Protein AF-A0A2H0TAJ4-F1 (afdb_monomer_lite)

pLDDT: mean 84.49, std 10.96, range [55.03, 97.25]

Structure (mmCIF, N/CA/C/O backbone):
data_AF-A0A2H0TAJ4-F1
#
_entry.id   AF-A0A2H0TAJ4-F1
#
loop_
_atom_site.group_PDB
_atom_site.id
_atom_site.type_symbol
_atom_site.label_atom_id
_atom_site.label_alt_id
_atom_site.label_comp_id
_atom_site.label_asym_id
_atom_site.label_entity_id
_atom_site.label_seq_id
_atom_site.pdbx_PDB_ins_code
_atom_site.Cartn_x
_atom_site.Cartn_y
_atom_site.Cartn_z
_atom_site.occupancy
_atom_site.B_iso_or_equiv
_atom_site.auth_seq_id
_atom_site.auth_comp_id
_atom_site.auth_asym_id
_atom_site.auth_atom_id
_atom_site.pdbx_PDB_model_num
ATOM 1 N N . MET A 1 1 ? -17.155 -5.004 -10.718 1.00 70.06 1 MET A N 1
ATOM 2 C CA . MET A 1 1 ? -16.859 -3.907 -11.672 1.00 70.06 1 MET A CA 1
ATOM 3 C C . MET A 1 1 ? -15.977 -2.814 -11.075 1.00 70.06 1 MET A C 1
ATOM 5 O O . MET A 1 1 ? -14.895 -2.604 -11.601 1.00 70.06 1 MET A O 1
ATOM 9 N N . V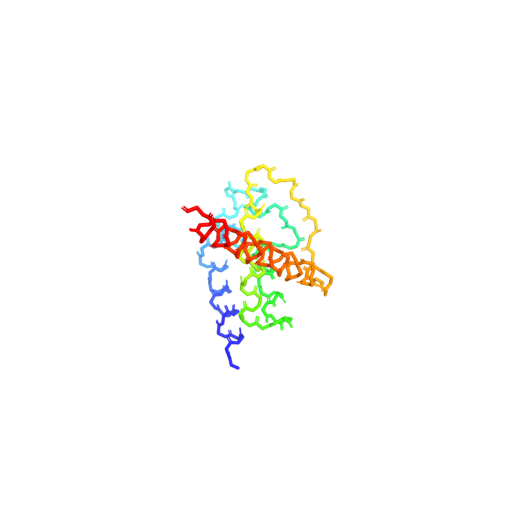AL A 1 2 ? -16.362 -2.186 -9.956 1.00 80.69 2 VAL A N 1
ATOM 10 C CA . VAL A 1 2 ? -15.661 -1.011 -9.384 1.00 80.69 2 VAL A CA 1
ATOM 11 C C . VAL A 1 2 ? -14.169 -1.243 -9.086 1.00 80.69 2 VAL A C 1
ATOM 13 O O . VAL A 1 2 ? -13.347 -0.401 -9.430 1.00 80.69 2 VAL A O 1
ATOM 16 N N . LYS A 1 3 ? -13.781 -2.405 -8.535 1.00 82.38 3 LYS A N 1
ATOM 17 C CA . LYS A 1 3 ? -12.363 -2.718 -8.251 1.00 82.38 3 LYS A CA 1
ATOM 18 C C . LYS A 1 3 ? -11.472 -2.631 -9.501 1.00 82.38 3 LYS A C 1
ATOM 20 O O . LYS A 1 3 ? -10.416 -2.014 -9.465 1.00 82.38 3 LYS A O 1
ATOM 25 N N . LYS A 1 4 ? -11.935 -3.200 -10.622 1.00 83.81 4 LYS A N 1
ATOM 26 C CA . LYS A 1 4 ? -11.190 -3.220 -11.893 1.00 83.81 4 LYS A CA 1
ATOM 27 C C . LYS A 1 4 ? -11.036 -1.822 -12.491 1.00 83.81 4 LYS A C 1
ATOM 29 O O . LYS A 1 4 ? -9.998 -1.547 -13.079 1.00 83.81 4 LYS A O 1
ATOM 34 N N . LEU A 1 5 ? -12.034 -0.951 -12.311 1.00 87.38 5 LEU A N 1
ATOM 35 C CA . LEU A 1 5 ? -11.961 0.448 -12.736 1.00 87.38 5 LEU A CA 1
ATOM 36 C C . LEU A 1 5 ? -10.828 1.174 -11.996 1.00 87.38 5 LEU A C 1
ATOM 38 O O . LEU A 1 5 ? -9.942 1.735 -12.628 1.00 87.38 5 LEU A O 1
ATOM 42 N N . PHE A 1 6 ? -10.813 1.087 -10.663 1.00 86.12 6 PHE A N 1
ATOM 43 C CA . PHE A 1 6 ? -9.799 1.738 -9.830 1.00 86.12 6 PHE A CA 1
ATOM 44 C C . PHE A 1 6 ? -8.391 1.202 -10.098 1.00 86.12 6 PHE A C 1
ATOM 46 O O . PHE A 1 6 ? -7.459 1.977 -10.297 1.00 86.12 6 PHE A O 1
ATOM 53 N N . VAL A 1 7 ? -8.238 -0.122 -10.172 1.00 87.38 7 VAL A N 1
ATOM 54 C CA . VAL A 1 7 ? -6.958 -0.742 -10.541 1.00 87.38 7 VAL A CA 1
ATOM 55 C C . VAL A 1 7 ? -6.538 -0.324 -11.953 1.00 87.38 7 VAL A C 1
ATOM 57 O O . VAL A 1 7 ? -5.360 -0.067 -12.187 1.00 87.38 7 VAL A O 1
ATOM 60 N N . GLY A 1 8 ? -7.484 -0.206 -12.888 1.00 85.81 8 GLY A N 1
ATOM 61 C CA . GLY A 1 8 ? -7.242 0.296 -14.240 1.00 85.81 8 GLY A CA 1
ATOM 62 C C . GLY A 1 8 ? -6.668 1.712 -14.242 1.00 85.81 8 GLY A C 1
ATOM 63 O O . GLY A 1 8 ? -5.643 1.943 -14.876 1.00 85.81 8 GLY A O 1
ATOM 64 N N . VAL A 1 9 ? -7.260 2.629 -13.471 1.00 86.38 9 VAL A N 1
ATOM 65 C CA . VAL A 1 9 ? -6.763 4.008 -13.315 1.00 86.38 9 VAL A CA 1
ATOM 66 C C . VAL A 1 9 ? -5.346 4.025 -12.737 1.00 86.38 9 VAL A C 1
ATOM 68 O O . VAL A 1 9 ? -4.472 4.696 -13.282 1.00 86.38 9 VAL A O 1
ATOM 71 N N . ILE A 1 10 ? -5.078 3.236 -11.690 1.00 86.12 10 ILE A N 1
ATOM 72 C CA . ILE A 1 10 ? -3.739 3.161 -11.083 1.00 86.12 10 ILE A CA 1
ATOM 73 C C . ILE A 1 10 ? -2.715 2.593 -12.077 1.00 86.12 10 ILE A C 1
ATOM 75 O O . ILE A 1 10 ? -1.599 3.100 -12.164 1.00 86.12 10 ILE A O 1
ATOM 79 N N . LYS A 1 11 ? -3.084 1.591 -12.883 1.00 84.25 11 LYS A N 1
ATOM 80 C CA . LYS A 1 11 ? -2.206 1.026 -13.921 1.00 84.25 11 LYS A CA 1
ATOM 81 C C . LYS A 1 11 ? -1.938 2.000 -15.070 1.00 84.25 11 LYS A C 1
ATOM 83 O O . LYS A 1 11 ? -0.831 2.018 -15.601 1.00 84.25 11 LYS A O 1
ATOM 88 N N . ILE A 1 12 ? -2.924 2.809 -15.457 1.00 84.38 12 ILE A N 1
ATOM 89 C CA . ILE A 1 12 ? -2.743 3.878 -16.450 1.00 84.38 12 ILE A CA 1
ATOM 90 C C . ILE A 1 12 ? -1.755 4.917 -15.905 1.00 84.38 12 ILE A C 1
ATOM 92 O O . ILE A 1 12 ? -0.783 5.246 -16.581 1.00 84.38 12 ILE A O 1
ATOM 96 N N . TYR A 1 13 ? -1.930 5.343 -14.651 1.00 82.56 13 TYR A N 1
ATOM 97 C CA . TYR A 1 13 ? -0.980 6.215 -13.959 1.00 82.56 13 TYR A CA 1
ATOM 98 C C . TYR A 1 13 ? 0.438 5.616 -13.914 1.00 82.56 13 TYR A C 1
ATOM 100 O O . TYR A 1 13 ? 1.407 6.308 -14.231 1.00 82.56 13 TYR A O 1
ATOM 108 N N . GLN A 1 14 ? 0.568 4.320 -13.594 1.00 80.88 14 GLN A N 1
ATOM 109 C CA . GLN A 1 14 ? 1.855 3.613 -13.573 1.00 80.88 14 GLN A CA 1
ATOM 110 C C . GLN A 1 14 ? 2.592 3.665 -14.917 1.00 80.88 14 GLN A C 1
ATOM 112 O O . GLN A 1 14 ? 3.814 3.773 -14.925 1.00 80.88 14 GLN A O 1
ATOM 117 N N . ARG A 1 15 ? 1.871 3.608 -16.044 1.00 72.56 15 ARG A N 1
ATOM 118 C CA . ARG A 1 15 ? 2.478 3.644 -17.385 1.00 72.56 15 ARG A CA 1
ATOM 119 C C . ARG A 1 15 ? 2.813 5.056 -17.855 1.00 72.56 15 ARG A C 1
ATOM 121 O O . ARG A 1 15 ? 3.861 5.253 -18.462 1.00 72.56 15 ARG A O 1
ATOM 128 N N . ILE A 1 16 ? 1.923 6.016 -17.607 1.00 73.25 16 ILE A N 1
ATOM 129 C CA . ILE A 1 16 ? 2.027 7.359 -18.195 1.00 73.25 16 ILE A CA 1
ATOM 130 C C . ILE A 1 16 ? 2.901 8.282 -17.340 1.00 73.25 16 ILE A C 1
ATOM 132 O O . ILE A 1 16 ? 3.706 9.027 -17.887 1.00 73.25 16 ILE A O 1
ATOM 136 N N . ILE A 1 17 ? 2.743 8.246 -16.013 1.00 69.19 17 ILE A N 1
ATOM 137 C CA . ILE A 1 17 ? 3.280 9.284 -15.115 1.00 69.19 17 ILE A CA 1
ATOM 138 C C . ILE A 1 17 ? 4.310 8.719 -14.137 1.00 69.19 17 ILE A C 1
ATOM 140 O O . ILE A 1 17 ? 5.260 9.411 -13.786 1.00 69.19 17 ILE A O 1
ATOM 144 N N . SER A 1 18 ? 4.133 7.479 -13.670 1.00 64.38 18 SER A N 1
ATOM 145 C CA . SER A 1 18 ? 4.905 6.968 -12.535 1.00 64.38 18 SER A CA 1
ATOM 146 C C . SER A 1 18 ? 6.398 6.832 -12.865 1.00 64.38 18 SER A C 1
ATOM 148 O O . SER A 1 18 ? 6.768 5.964 -13.661 1.00 64.38 18 SER A O 1
ATOM 150 N N . PRO A 1 19 ? 7.281 7.597 -12.201 1.00 59.81 19 PRO A N 1
ATOM 151 C CA . PRO A 1 19 ? 8.715 7.547 -12.471 1.00 59.81 19 PRO A CA 1
ATOM 152 C C . PRO A 1 19 ? 9.355 6.210 -12.080 1.00 59.81 19 PRO A C 1
ATOM 154 O O . PRO A 1 19 ? 10.402 5.870 -12.600 1.00 59.81 19 PRO A O 1
ATOM 157 N N . ASP A 1 20 ? 8.720 5.432 -11.198 1.00 59.41 20 ASP A N 1
ATOM 158 C CA . ASP A 1 20 ? 9.223 4.127 -10.736 1.00 59.41 20 ASP A CA 1
ATOM 159 C C . ASP A 1 20 ? 9.094 2.995 -11.779 1.00 59.41 20 ASP A C 1
ATOM 161 O O . ASP A 1 20 ? 9.764 1.972 -11.663 1.00 59.41 20 ASP A O 1
ATOM 165 N N . HIS A 1 21 ? 8.224 3.148 -12.786 1.00 58.50 21 HIS A N 1
ATOM 166 C CA . HIS A 1 21 ? 7.942 2.113 -13.798 1.00 58.50 21 HIS A CA 1
ATOM 167 C C . HIS A 1 21 ? 7.978 2.632 -15.246 1.00 58.50 21 HIS A C 1
ATOM 169 O O . HIS A 1 21 ? 7.868 1.840 -16.180 1.00 58.50 21 HIS A O 1
ATOM 175 N N . SER A 1 22 ? 8.094 3.948 -15.437 1.00 59.94 22 SER A N 1
ATOM 176 C CA . SER A 1 22 ? 8.065 4.611 -16.744 1.00 59.94 22 SER A CA 1
ATOM 177 C C . SER A 1 22 ? 9.459 5.105 -17.166 1.00 59.94 22 SER A C 1
ATOM 179 O O . SER A 1 22 ? 10.444 4.943 -16.449 1.00 59.94 22 SER A O 1
ATOM 181 N N . PHE A 1 23 ? 9.543 5.738 -18.338 1.00 59.66 23 PHE A N 1
ATOM 182 C CA . PHE A 1 23 ? 10.765 6.239 -18.984 1.00 59.66 23 PHE A CA 1
ATOM 183 C C . PHE A 1 23 ? 11.631 7.144 -18.078 1.00 59.66 23 PHE A C 1
ATOM 185 O O . PHE A 1 23 ? 12.853 7.189 -18.217 1.00 59.66 23 PHE A O 1
ATOM 192 N N . PHE A 1 24 ? 11.016 7.813 -17.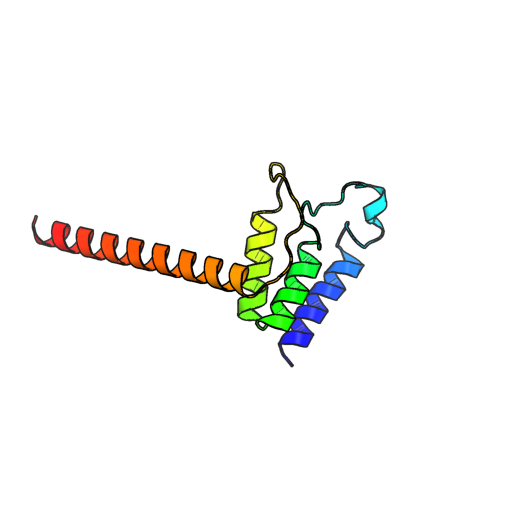096 1.00 57.06 24 PHE A N 1
ATOM 193 C CA . PHE A 1 24 ? 11.691 8.683 -16.127 1.00 57.06 24 PHE A CA 1
ATOM 194 C C . PHE A 1 24 ? 12.468 7.950 -15.017 1.00 57.06 24 PHE A C 1
ATOM 196 O O . PHE A 1 24 ? 13.239 8.601 -14.308 1.00 57.06 24 PHE A O 1
ATOM 203 N N . SER A 1 25 ? 12.349 6.620 -14.881 1.00 60.09 25 SER A N 1
ATOM 204 C CA . SER A 1 25 ? 13.081 5.853 -13.850 1.00 60.09 25 SER A CA 1
ATOM 205 C C . SER A 1 25 ? 14.598 5.959 -14.002 1.00 60.09 25 SER A C 1
ATOM 207 O O . SER A 1 25 ? 15.345 5.772 -13.044 1.00 60.09 25 SER A O 1
ATOM 209 N N . ARG A 1 26 ? 15.066 6.316 -15.204 1.00 57.12 26 ARG A N 1
ATOM 210 C CA . ARG A 1 26 ? 16.484 6.520 -15.504 1.00 57.12 26 ARG A CA 1
ATOM 211 C C . ARG A 1 26 ? 17.081 7.765 -14.842 1.00 57.12 26 ARG A C 1
ATOM 213 O O . ARG A 1 26 ? 18.293 7.814 -14.664 1.00 57.12 26 ARG A O 1
ATOM 220 N N . PHE A 1 27 ? 16.252 8.729 -14.446 1.00 59.78 27 PHE A N 1
ATOM 221 C CA . PHE A 1 27 ? 16.688 9.937 -13.739 1.00 59.78 27 PHE A CA 1
ATOM 222 C C . PHE A 1 27 ? 16.660 9.785 -12.210 1.00 59.78 27 PHE A C 1
ATOM 224 O O . PHE A 1 27 ? 17.292 10.570 -11.510 1.00 59.78 27 PHE A O 1
ATOM 231 N N . PHE A 1 28 ? 15.979 8.760 -11.683 1.00 64.25 28 PHE A N 1
ATOM 232 C CA . PHE A 1 28 ? 15.815 8.529 -10.245 1.00 64.25 28 PHE A CA 1
ATOM 233 C C . PHE A 1 28 ? 16.122 7.063 -9.895 1.00 64.25 28 PHE A C 1
ATOM 235 O O . PHE A 1 28 ? 15.204 6.277 -9.660 1.00 64.25 28 PHE A O 1
ATOM 242 N N . PRO A 1 29 ? 17.412 6.675 -9.843 1.00 55.03 29 PRO A N 1
ATOM 243 C CA . PRO A 1 29 ? 17.835 5.275 -9.714 1.00 55.03 29 PRO A CA 1
ATOM 244 C C . PRO A 1 29 ? 17.406 4.602 -8.399 1.00 55.03 29 PRO A C 1
ATOM 246 O O . PRO A 1 29 ? 17.331 3.379 -8.342 1.00 55.03 29 PRO A O 1
ATOM 249 N N . ASN A 1 30 ? 17.080 5.384 -7.364 1.00 58.06 30 ASN A N 1
ATOM 250 C CA . ASN A 1 30 ? 16.604 4.873 -6.073 1.00 58.06 30 ASN A CA 1
ATOM 251 C C . ASN A 1 30 ? 15.069 4.765 -5.980 1.00 58.06 30 ASN A C 1
ATOM 253 O O . ASN A 1 30 ? 14.556 4.368 -4.935 1.00 58.06 30 ASN A O 1
ATOM 257 N N . GLY A 1 31 ? 14.341 5.125 -7.045 1.00 63.84 31 GLY A N 1
ATOM 258 C CA . GLY A 1 31 ? 12.883 5.242 -7.033 1.00 63.84 31 GLY A CA 1
ATOM 259 C C . GLY A 1 31 ? 12.365 6.362 -6.116 1.00 63.84 31 GLY A C 1
ATOM 260 O O . GLY A 1 31 ? 13.081 6.925 -5.288 1.00 63.84 31 GLY A O 1
ATOM 261 N N . TYR A 1 32 ? 11.090 6.709 -6.263 1.00 76.06 32 TYR A N 1
ATOM 262 C CA . TYR A 1 32 ? 10.358 7.616 -5.374 1.00 76.06 32 TYR A CA 1
ATOM 263 C C . TYR A 1 32 ? 9.774 6.859 -4.178 1.00 76.06 32 TYR A C 1
ATOM 265 O O . TYR A 1 32 ? 9.636 7.407 -3.080 1.00 76.06 32 TYR A O 1
ATOM 273 N N . CYS A 1 33 ? 9.437 5.582 -4.377 1.00 84.69 33 CYS A N 1
ATOM 274 C CA . CYS A 1 33 ? 8.923 4.724 -3.323 1.00 84.69 33 CYS A CA 1
ATOM 275 C C . CYS A 1 33 ? 10.049 4.130 -2.472 1.00 84.69 33 CYS A C 1
ATOM 277 O O . CYS A 1 33 ? 10.809 3.288 -2.933 1.00 84.69 33 CYS A O 1
ATOM 279 N N . ARG A 1 34 ? 10.084 4.477 -1.182 1.00 86.19 34 ARG A N 1
ATOM 280 C CA . ARG A 1 34 ? 11.017 3.861 -0.217 1.00 86.19 34 ARG A CA 1
ATOM 281 C C . ARG A 1 34 ? 10.576 2.500 0.296 1.00 86.19 34 ARG A C 1
ATOM 283 O O . ARG A 1 34 ? 11.348 1.800 0.946 1.00 86.19 34 ARG A O 1
ATOM 290 N N . PHE A 1 35 ? 9.312 2.158 0.081 1.00 87.94 35 PHE A N 1
ATOM 291 C CA . PHE A 1 35 ? 8.766 0.883 0.503 1.00 87.94 35 PHE A CA 1
ATOM 292 C C . PHE A 1 35 ? 8.682 -0.090 -0.668 1.00 87.94 35 PHE A C 1
ATOM 294 O O . PHE A 1 35 ? 8.371 0.310 -1.790 1.00 87.94 35 PHE A O 1
ATOM 301 N N . VAL A 1 36 ? 8.901 -1.370 -0.374 1.00 87.56 36 VAL A N 1
ATOM 302 C CA . VAL A 1 36 ? 8.765 -2.478 -1.322 1.00 87.56 36 VAL A CA 1
ATOM 303 C C . VAL A 1 36 ? 7.628 -3.397 -0.853 1.00 87.56 36 VAL A C 1
ATOM 305 O O . VAL A 1 36 ? 7.640 -3.821 0.303 1.00 87.56 36 VAL A O 1
ATOM 308 N N . PRO A 1 37 ? 6.639 -3.724 -1.704 1.00 89.31 37 PRO A N 1
ATOM 309 C CA . PRO A 1 37 ? 6.421 -3.196 -3.056 1.00 89.31 37 PRO A CA 1
ATOM 310 C C . PRO A 1 37 ? 6.085 -1.690 -3.062 1.00 89.31 37 PRO A C 1
ATOM 312 O O . PRO A 1 37 ? 5.764 -1.113 -2.015 1.00 89.31 37 PRO A O 1
ATOM 315 N N . SER A 1 38 ? 6.169 -1.066 -4.246 1.00 88.75 38 SER A N 1
ATOM 316 C CA . SER A 1 38 ? 5.926 0.372 -4.452 1.00 88.75 38 SER A CA 1
ATOM 317 C C . SER A 1 38 ? 4.545 0.802 -3.942 1.00 88.75 38 SER A C 1
ATOM 319 O O . SER A 1 38 ? 3.628 -0.012 -3.833 1.00 88.75 38 SER A O 1
ATOM 321 N N . CYS A 1 39 ? 4.355 2.089 -3.634 1.00 89.56 39 CYS A N 1
ATOM 322 C CA . CYS A 1 39 ? 3.082 2.588 -3.098 1.00 89.56 39 CYS A CA 1
ATOM 323 C C . CYS A 1 39 ? 1.901 2.348 -4.053 1.00 89.56 39 CYS A C 1
ATOM 325 O O . CYS A 1 39 ? 0.798 2.050 -3.598 1.00 89.56 39 CYS A O 1
ATOM 327 N N . SER A 1 40 ? 2.134 2.438 -5.366 1.00 89.50 40 SER A N 1
ATOM 328 C CA . SER A 1 40 ? 1.117 2.161 -6.386 1.00 89.50 40 SER A CA 1
ATOM 329 C C . SER A 1 40 ? 0.777 0.672 -6.461 1.00 89.50 40 SER A C 1
ATOM 331 O O . SER A 1 40 ? -0.402 0.325 -6.507 1.00 89.50 40 SER A O 1
ATOM 333 N N . GLN A 1 41 ? 1.778 -0.213 -6.386 1.00 90.25 41 GLN A N 1
ATOM 334 C CA . GLN A 1 41 ? 1.546 -1.655 -6.334 1.00 90.25 41 GLN A CA 1
ATOM 335 C C . GLN A 1 41 ? 0.830 -2.060 -5.042 1.00 90.25 41 GLN A C 1
ATOM 337 O O . GLN A 1 41 ? -0.157 -2.784 -5.091 1.00 90.25 41 GLN A O 1
ATOM 342 N N . TYR A 1 42 ? 1.247 -1.513 -3.900 1.00 92.19 42 TYR A N 1
ATOM 343 C CA . TYR A 1 42 ? 0.565 -1.725 -2.627 1.00 92.19 42 TYR A CA 1
ATOM 344 C C . TYR A 1 42 ? -0.903 -1.281 -2.685 1.00 92.19 42 TYR A C 1
ATOM 346 O O . TYR A 1 42 ? -1.772 -1.968 -2.157 1.00 92.19 42 TYR A O 1
ATOM 354 N N . ALA A 1 43 ? -1.204 -0.152 -3.337 1.00 91.94 43 ALA A N 1
ATOM 355 C CA . ALA A 1 43 ? -2.580 0.303 -3.516 1.00 91.94 43 ALA A CA 1
ATOM 356 C C . ALA A 1 43 ? -3.403 -0.673 -4.374 1.00 91.94 43 ALA A C 1
ATOM 358 O O . ALA A 1 43 ? -4.550 -0.951 -4.031 1.00 91.94 43 ALA A O 1
ATOM 359 N N . ILE A 1 44 ? -2.823 -1.233 -5.442 1.00 92.31 44 ILE A N 1
ATOM 360 C CA . ILE A 1 44 ? -3.467 -2.284 -6.246 1.00 92.31 44 ILE A CA 1
ATOM 361 C C . ILE A 1 44 ? -3.745 -3.513 -5.377 1.00 92.31 44 ILE A C 1
ATOM 363 O O . ILE A 1 44 ? -4.897 -3.937 -5.285 1.00 92.31 44 ILE A O 1
ATOM 367 N N . ASP A 1 45 ? -2.730 -4.022 -4.674 1.00 92.56 45 ASP A N 1
ATOM 368 C CA . ASP A 1 45 ? -2.859 -5.218 -3.838 1.00 92.56 45 ASP A CA 1
ATOM 369 C C . ASP A 1 45 ? -3.905 -5.008 -2.723 1.00 92.56 45 ASP A C 1
ATOM 371 O O . ASP A 1 45 ? -4.704 -5.896 -2.412 1.00 92.56 45 ASP A O 1
ATOM 375 N N . ALA A 1 46 ? -3.955 -3.805 -2.140 1.00 92.69 46 ALA A N 1
ATOM 376 C CA . ALA A 1 46 ? -4.934 -3.435 -1.125 1.00 92.69 46 ALA A CA 1
ATOM 377 C C . ALA A 1 46 ? -6.361 -3.331 -1.688 1.00 92.69 46 ALA A C 1
ATOM 379 O O . ALA A 1 46 ? -7.309 -3.747 -1.018 1.00 92.69 46 ALA A O 1
ATOM 380 N N . ILE A 1 47 ? -6.540 -2.803 -2.905 1.00 93.62 47 ILE A N 1
ATOM 381 C CA . ILE A 1 47 ? -7.848 -2.726 -3.578 1.00 93.62 47 ILE A CA 1
ATOM 382 C C . ILE A 1 47 ? -8.342 -4.115 -3.975 1.00 93.62 47 ILE A C 1
ATOM 384 O O . ILE A 1 47 ?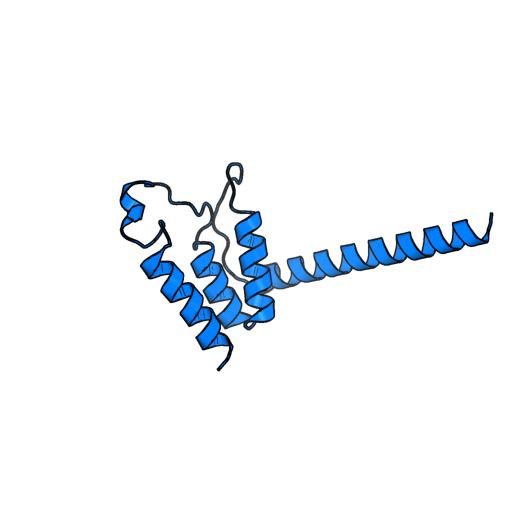 -9.529 -4.419 -3.801 1.00 93.62 47 ILE A O 1
ATOM 388 N N . ASP A 1 48 ? -7.451 -4.974 -4.460 1.00 91.69 48 ASP A N 1
ATOM 389 C CA . ASP A 1 48 ? -7.796 -6.346 -4.811 1.00 91.69 48 ASP A CA 1
ATOM 390 C C . ASP A 1 48 ? -8.252 -7.113 -3.563 1.00 91.69 48 ASP A C 1
ATOM 392 O O . ASP A 1 48 ? -9.354 -7.682 -3.551 1.00 91.69 48 ASP A O 1
ATOM 396 N N . LYS A 1 49 ? -7.490 -7.002 -2.466 1.00 90.62 49 LYS A N 1
ATOM 397 C CA . LYS A 1 49 ? -7.754 -7.699 -1.202 1.00 90.62 49 LYS A CA 1
ATOM 398 C C . LYS A 1 49 ? -8.957 -7.158 -0.421 1.00 90.62 49 LYS A C 1
ATOM 400 O O . LYS A 1 49 ? -9.823 -7.936 -0.029 1.00 90.62 49 LYS A O 1
ATOM 405 N N . TYR A 1 50 ? -9.053 -5.844 -0.207 1.00 90.25 50 TYR A N 1
ATOM 406 C CA . TYR A 1 50 ? -10.058 -5.228 0.681 1.00 90.25 50 TYR A CA 1
ATOM 407 C C . TYR A 1 50 ? -11.171 -4.460 -0.045 1.00 90.25 50 TYR A C 1
ATOM 409 O O . TYR A 1 50 ? -12.128 -4.013 0.588 1.00 90.25 50 TYR A O 1
ATOM 417 N N . GLY A 1 51 ? -11.083 -4.329 -1.370 1.00 91.50 51 GLY A N 1
ATOM 418 C CA . GLY A 1 51 ? -12.011 -3.550 -2.190 1.00 91.50 51 GLY A CA 1
ATOM 419 C C . GLY A 1 51 ? -11.600 -2.091 -2.364 1.00 91.50 51 GLY A C 1
ATOM 420 O O . GLY A 1 51 ? -10.689 -1.607 -1.702 1.00 91.50 51 GLY A O 1
ATOM 421 N N . ALA A 1 52 ? -12.284 -1.389 -3.275 1.00 90.12 52 ALA A N 1
ATOM 422 C CA . ALA A 1 52 ? -11.882 -0.058 -3.739 1.00 90.12 52 ALA A CA 1
ATOM 423 C C . ALA A 1 52 ? -11.732 0.954 -2.594 1.00 90.12 52 ALA A C 1
ATOM 425 O O . ALA A 1 52 ? -10.664 1.521 -2.434 1.00 90.12 52 ALA A O 1
ATOM 426 N N . LEU A 1 53 ? -12.747 1.112 -1.739 1.00 89.38 53 LEU A N 1
ATOM 427 C 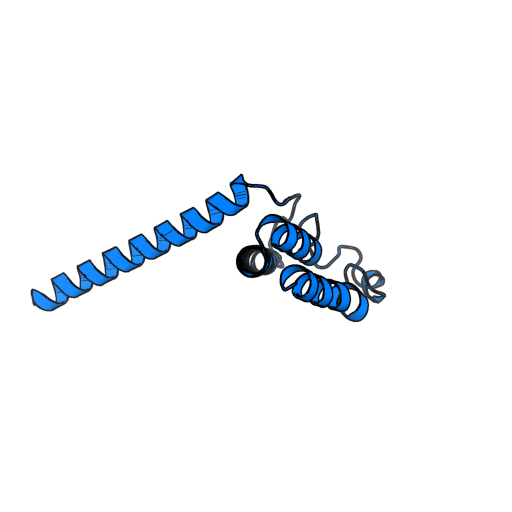CA . LEU A 1 53 ? -12.711 2.106 -0.659 1.00 89.38 53 LEU A CA 1
ATOM 428 C C . LEU A 1 53 ? -11.609 1.821 0.372 1.00 89.38 53 LEU A C 1
ATOM 430 O O . LEU A 1 53 ? -10.722 2.646 0.578 1.00 89.38 53 LEU A O 1
ATOM 434 N N . LYS A 1 54 ? -11.628 0.635 0.997 1.00 88.69 54 LYS A N 1
ATOM 435 C CA . LYS A 1 54 ? -10.636 0.266 2.024 1.00 88.69 54 LYS A CA 1
ATOM 436 C C . LYS A 1 54 ? -9.219 0.214 1.452 1.00 88.69 54 LYS A C 1
ATOM 438 O O . LYS A 1 54 ? -8.285 0.680 2.098 1.00 88.69 54 LYS A O 1
ATOM 443 N N . GLY A 1 55 ? -9.064 -0.316 0.240 1.00 90.44 55 GLY A N 1
ATOM 444 C CA . GLY A 1 55 ? -7.782 -0.383 -0.450 1.00 90.44 55 GLY A CA 1
ATOM 445 C C . GLY A 1 55 ? -7.220 0.994 -0.791 1.00 90.44 55 GLY A C 1
ATOM 446 O O . GLY A 1 55 ? -6.043 1.242 -0.541 1.00 90.44 55 GLY A O 1
ATOM 447 N N . SER A 1 56 ? -8.059 1.917 -1.271 1.00 90.88 56 SER A N 1
ATOM 448 C CA . SER A 1 56 ? -7.655 3.300 -1.543 1.00 90.88 56 SER A CA 1
ATOM 449 C C . SER A 1 56 ? -7.217 4.033 -0.278 1.00 90.88 56 SER A C 1
ATOM 451 O O . SER A 1 56 ? -6.187 4.700 -0.308 1.00 90.88 56 SER A O 1
ATOM 453 N N . VAL A 1 57 ? -7.928 3.870 0.844 1.00 92.25 57 VAL A N 1
ATOM 454 C CA . VAL A 1 57 ? -7.534 4.482 2.127 1.00 92.25 57 VAL A CA 1
ATOM 455 C C . VAL A 1 57 ? -6.177 3.948 2.601 1.00 92.25 57 VAL A C 1
ATOM 457 O O . VAL A 1 57 ? -5.298 4.734 2.953 1.00 92.25 57 VAL A O 1
ATOM 460 N N . LEU A 1 58 ? -5.965 2.628 2.554 1.00 91.25 58 LEU A N 1
ATOM 461 C CA . LEU A 1 58 ? -4.690 2.012 2.942 1.00 91.25 58 LEU A CA 1
ATOM 462 C C . LEU A 1 58 ? -3.536 2.437 2.018 1.00 91.25 58 LEU A C 1
ATOM 464 O O . LEU A 1 58 ? -2.436 2.719 2.496 1.00 91.25 58 LEU A O 1
ATOM 468 N N . GLY A 1 59 ? -3.782 2.508 0.707 1.00 91.81 59 GLY A N 1
ATOM 469 C CA . GLY A 1 59 ? -2.811 2.990 -0.275 1.00 91.81 59 GLY A CA 1
ATOM 470 C C . GLY A 1 59 ? -2.444 4.459 -0.057 1.00 91.81 59 GLY A C 1
ATOM 471 O O . GLY A 1 59 ? -1.263 4.794 0.001 1.00 91.81 59 GLY A O 1
ATOM 472 N N . PHE A 1 60 ? -3.439 5.325 0.150 1.00 91.44 60 PHE A N 1
ATOM 473 C CA . PHE A 1 60 ? -3.231 6.747 0.425 1.00 91.44 60 PHE A CA 1
ATOM 474 C C . PHE A 1 60 ? -2.451 6.971 1.722 1.00 91.44 60 PHE A C 1
ATOM 476 O O . PHE A 1 60 ? -1.486 7.736 1.749 1.00 91.44 60 PHE A O 1
ATOM 483 N N . TYR A 1 61 ? -2.804 6.252 2.788 1.00 90.44 61 TYR A N 1
ATOM 484 C CA . TYR A 1 61 ? -2.056 6.290 4.042 1.00 90.44 61 TYR A CA 1
ATOM 485 C C . TYR A 1 61 ? -0.578 5.926 3.836 1.00 90.44 61 TYR A C 1
ATOM 487 O O . TYR A 1 61 ? 0.316 6.586 4.368 1.00 90.44 61 TYR A O 1
ATOM 495 N N . ARG A 1 62 ? -0.293 4.909 3.014 1.00 90.50 62 ARG A N 1
ATOM 496 C CA . ARG A 1 62 ? 1.086 4.526 2.700 1.00 90.50 62 ARG A CA 1
ATOM 497 C C . ARG A 1 62 ? 1.834 5.599 1.910 1.00 90.50 62 ARG A C 1
ATOM 499 O O . ARG A 1 62 ? 2.993 5.843 2.231 1.00 90.50 62 ARG A O 1
ATOM 506 N N . ILE A 1 63 ? 1.190 6.261 0.946 1.00 90.00 63 ILE A N 1
ATOM 507 C CA . ILE A 1 63 ? 1.796 7.368 0.184 1.00 90.00 63 ILE A CA 1
ATOM 508 C C . ILE A 1 63 ? 2.251 8.485 1.131 1.00 90.00 63 ILE A C 1
ATOM 510 O O . ILE A 1 63 ? 3.388 8.930 1.037 1.00 90.00 63 ILE A O 1
ATOM 514 N N . ASN A 1 64 ? 1.422 8.866 2.106 1.00 89.25 64 ASN A N 1
ATOM 515 C CA . ASN A 1 64 ? 1.779 9.896 3.092 1.00 89.25 64 ASN A CA 1
ATOM 516 C C . ASN A 1 64 ? 2.994 9.503 3.957 1.00 89.25 64 ASN A C 1
ATOM 518 O O . ASN A 1 64 ? 3.830 10.341 4.299 1.00 89.25 64 ASN A O 1
ATOM 522 N N . ARG A 1 65 ? 3.140 8.211 4.281 1.00 88.00 65 ARG A N 1
ATOM 523 C CA . ARG A 1 65 ? 4.325 7.685 4.987 1.00 88.00 65 ARG A CA 1
ATOM 524 C C . ARG A 1 65 ? 5.562 7.572 4.091 1.00 88.00 65 ARG A C 1
ATOM 526 O O . ARG A 1 65 ? 6.677 7.443 4.596 1.00 88.00 65 ARG A O 1
ATOM 533 N N . CYS A 1 66 ? 5.386 7.578 2.774 1.00 88.00 66 CYS A N 1
ATOM 534 C CA . CYS A 1 66 ? 6.456 7.434 1.801 1.00 88.00 66 CYS A CA 1
ATOM 535 C C . CYS A 1 66 ? 7.049 8.801 1.432 1.00 88.00 66 CYS A C 1
ATOM 537 O O . CYS A 1 66 ? 6.818 9.328 0.350 1.00 88.00 66 CYS A O 1
ATOM 539 N N . ASN A 1 67 ? 7.837 9.375 2.342 1.00 87.00 67 ASN A N 1
ATOM 540 C CA . ASN A 1 67 ? 8.491 10.678 2.172 1.00 87.00 67 ASN A CA 1
ATOM 541 C C . ASN A 1 67 ? 10.021 10.587 2.346 1.00 87.00 67 ASN A C 1
ATOM 543 O O . ASN A 1 67 ? 10.471 9.627 2.970 1.00 87.00 67 ASN A O 1
ATOM 547 N N . PRO A 1 68 ? 10.814 11.562 1.843 1.00 84.44 68 PRO A N 1
ATOM 548 C CA . PRO A 1 68 ? 11.996 12.168 2.473 1.00 84.44 68 PRO A CA 1
ATOM 549 C C . PRO A 1 68 ? 12.825 11.382 3.486 1.00 84.44 68 PRO A C 1
ATOM 551 O O . PRO A 1 68 ? 13.971 10.980 3.287 1.00 84.44 68 PRO A O 1
ATOM 554 N N . TRP A 1 69 ? 12.187 11.261 4.635 1.00 84.88 69 TRP A N 1
ATOM 555 C CA . TRP A 1 69 ? 12.783 10.955 5.920 1.00 84.88 69 TRP A CA 1
ATOM 556 C C . TRP A 1 69 ? 12.315 9.599 6.440 1.00 84.88 69 TRP A C 1
ATOM 558 O O . TRP A 1 69 ? 12.704 9.164 7.522 1.00 84.88 69 TRP A O 1
ATOM 568 N N . SER A 1 70 ? 11.483 8.905 5.666 1.00 84.62 70 SER A N 1
ATOM 569 C CA . SER A 1 70 ? 11.096 7.541 5.963 1.00 84.62 70 SER A CA 1
ATOM 570 C C . SER A 1 70 ? 12.281 6.603 5.741 1.00 84.62 70 SER A C 1
ATOM 572 O O . SER A 1 70 ? 12.972 6.679 4.723 1.00 84.62 70 SER A O 1
ATOM 574 N N . ARG A 1 71 ? 12.493 5.680 6.687 1.00 83.75 71 ARG A N 1
ATOM 575 C CA . ARG A 1 71 ? 13.508 4.619 6.563 1.00 83.75 71 ARG A CA 1
ATOM 576 C C . ARG A 1 71 ? 13.200 3.660 5.410 1.00 83.75 71 ARG A C 1
ATOM 578 O O . ARG A 1 71 ? 14.089 2.942 4.970 1.00 83.75 71 ARG A O 1
ATOM 585 N N . GLY A 1 72 ? 11.960 3.668 4.912 1.00 85.50 72 GLY A N 1
ATOM 586 C CA . GLY A 1 72 ? 11.509 2.701 3.922 1.00 85.50 72 GLY A CA 1
ATOM 587 C C . GLY A 1 72 ? 11.498 1.281 4.476 1.00 85.50 72 GLY A C 1
ATOM 588 O O . GLY A 1 72 ? 11.556 1.070 5.688 1.00 85.50 72 GLY A O 1
ATOM 589 N N . GLY A 1 73 ? 11.408 0.304 3.579 1.00 88.06 73 GLY A N 1
ATOM 590 C CA . GLY A 1 73 ? 11.492 -1.112 3.929 1.00 88.06 73 GLY A CA 1
ATOM 591 C C . GLY A 1 73 ? 10.446 -1.981 3.245 1.00 88.06 73 GLY A C 1
ATOM 592 O O . GLY A 1 73 ? 9.673 -1.536 2.396 1.00 88.06 73 GLY A O 1
ATOM 593 N N . PHE A 1 74 ? 10.434 -3.255 3.615 1.00 89.00 74 PHE A N 1
ATOM 594 C CA . PHE A 1 74 ? 9.495 -4.218 3.067 1.00 89.00 74 PHE A CA 1
ATOM 595 C C . PHE A 1 74 ? 8.180 -4.191 3.843 1.00 89.00 74 PHE A C 1
ATOM 597 O O . PHE A 1 74 ? 8.141 -4.537 5.019 1.00 89.00 74 PHE A O 1
ATOM 604 N N . ASP A 1 75 ? 7.10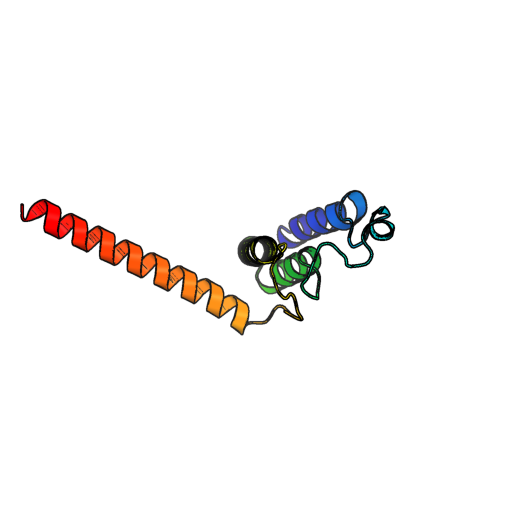5 -3.777 3.184 1.00 86.56 75 ASP A N 1
ATOM 605 C CA . ASP A 1 75 ? 5.783 -3.664 3.799 1.00 86.56 75 ASP A CA 1
ATOM 606 C C . ASP A 1 75 ? 4.757 -4.237 2.807 1.00 86.56 75 ASP A C 1
ATOM 608 O O . ASP A 1 75 ? 4.384 -3.595 1.823 1.00 86.56 75 ASP A O 1
ATOM 612 N N . LYS A 1 76 ? 4.360 -5.496 3.013 1.00 88.69 76 LYS A N 1
ATOM 613 C CA . LYS A 1 76 ? 3.389 -6.217 2.177 1.00 88.69 76 LYS A CA 1
ATOM 614 C C . LYS A 1 76 ? 1.993 -6.118 2.774 1.00 88.69 76 LYS A C 1
ATOM 616 O O . LYS A 1 76 ? 1.825 -6.102 3.986 1.00 88.69 76 LYS A O 1
ATOM 621 N N . ILE A 1 77 ? 0.974 -6.156 1.917 1.00 87.62 77 ILE A N 1
ATOM 622 C CA . ILE A 1 77 ? -0.408 -6.117 2.386 1.00 87.62 77 ILE A CA 1
ATOM 623 C C . ILE A 1 77 ? -0.804 -7.417 3.113 1.00 87.62 77 ILE A C 1
ATOM 625 O O . ILE A 1 77 ? -0.996 -8.481 2.519 1.00 87.62 77 ILE A O 1
ATOM 629 N N . ASP A 1 78 ? -1.015 -7.335 4.422 1.00 87.25 78 ASP A N 1
ATOM 630 C CA . ASP A 1 78 ? -1.494 -8.445 5.245 1.00 87.25 78 ASP A CA 1
ATOM 631 C C . ASP A 1 78 ? -2.761 -8.067 6.035 1.00 87.25 78 ASP A C 1
ATOM 633 O O . ASP A 1 78 ? -3.204 -6.911 6.056 1.00 87.25 78 ASP A O 1
ATOM 637 N N . ASN A 1 79 ? -3.423 -9.077 6.609 1.00 79.56 79 ASN A N 1
ATOM 638 C CA . ASN A 1 79 ? -4.661 -8.863 7.368 1.00 79.56 79 ASN A CA 1
ATOM 639 C C . ASN A 1 79 ? -4.399 -8.083 8.664 1.00 79.56 79 ASN A C 1
ATOM 641 O O . ASN A 1 79 ? -5.251 -7.291 9.068 1.00 79.56 79 ASN A O 1
ATOM 645 N N . ALA A 1 80 ? -3.227 -8.260 9.280 1.00 77.88 80 ALA A N 1
ATOM 646 C CA . ALA A 1 80 ? -2.849 -7.581 10.514 1.00 77.88 80 ALA A CA 1
ATOM 647 C C . ALA A 1 80 ? -2.679 -6.067 10.311 1.00 77.88 80 ALA A C 1
ATOM 649 O O . ALA A 1 80 ? -3.263 -5.289 11.065 1.00 77.88 80 ALA A O 1
ATOM 650 N N . THR A 1 81 ? -1.994 -5.643 9.245 1.00 77.38 81 THR A N 1
ATOM 651 C CA . THR A 1 81 ? -1.775 -4.228 8.904 1.00 77.38 81 THR A CA 1
ATOM 652 C C . THR A 1 81 ? -3.095 -3.503 8.678 1.00 77.38 81 THR A C 1
ATOM 654 O O . THR A 1 81 ? -3.296 -2.402 9.190 1.00 77.38 81 THR A O 1
ATOM 657 N N . SER A 1 82 ? -4.041 -4.137 7.971 1.00 81.06 82 SER A N 1
ATOM 658 C CA . SER A 1 82 ? -5.364 -3.538 7.761 1.00 81.06 82 SER A CA 1
ATOM 659 C C . SER A 1 82 ? -6.121 -3.350 9.080 1.00 81.06 82 SER A C 1
ATOM 661 O O . SER A 1 82 ? -6.656 -2.271 9.326 1.00 81.06 82 SER A O 1
ATOM 663 N N . LYS A 1 83 ? -6.113 -4.359 9.964 1.00 83.75 83 LYS A N 1
ATOM 664 C CA . LYS A 1 83 ? -6.778 -4.294 11.271 1.00 83.75 83 LYS A CA 1
ATOM 665 C C . LYS A 1 83 ? -6.175 -3.195 12.137 1.00 83.75 83 LYS A C 1
ATOM 667 O O . LYS A 1 83 ? -6.925 -2.366 12.637 1.00 83.75 83 LYS A O 1
ATOM 672 N N . HIS A 1 84 ? -4.849 -3.149 12.271 1.00 84.00 84 HIS A N 1
ATOM 673 C CA . HIS A 1 84 ? -4.165 -2.138 13.082 1.00 84.00 84 HIS A CA 1
ATOM 674 C C . HIS A 1 84 ? -4.514 -0.709 12.660 1.00 84.00 84 HIS A C 1
ATOM 676 O O . HIS A 1 84 ? -4.787 0.125 13.520 1.00 84.00 84 HIS A O 1
ATOM 682 N N . PHE A 1 85 ? -4.566 -0.435 11.353 1.00 85.81 85 PHE A N 1
ATOM 683 C CA . PHE A 1 85 ? -4.956 0.882 10.852 1.00 85.81 85 PHE A CA 1
ATOM 684 C C . PHE A 1 85 ? -6.383 1.265 11.281 1.00 85.81 85 PHE A C 1
ATOM 686 O O . PHE A 1 85 ? -6.597 2.350 11.821 1.00 85.81 85 PHE A O 1
ATOM 693 N N . PHE A 1 86 ? -7.359 0.369 11.094 1.00 86.81 86 PHE A N 1
ATOM 694 C CA . PHE A 1 86 ? -8.752 0.654 11.456 1.00 86.81 86 PHE A CA 1
ATOM 695 C C . PHE A 1 86 ? -8.983 0.704 12.973 1.00 86.81 86 PHE A C 1
ATOM 697 O O . PHE A 1 86 ? -9.761 1.540 13.425 1.00 86.81 86 PHE A O 1
ATOM 704 N N . TYR A 1 87 ? -8.291 -0.124 13.764 1.00 88.12 87 TYR A N 1
ATOM 705 C CA . TYR A 1 87 ? -8.321 -0.025 15.228 1.00 88.12 87 TYR A CA 1
ATOM 706 C C . TYR A 1 87 ? -7.741 1.305 15.710 1.00 88.12 87 TYR A C 1
ATOM 708 O O . TYR A 1 87 ? -8.349 1.957 16.553 1.00 88.12 87 TYR A O 1
ATOM 716 N N . GLY A 1 88 ? -6.613 1.743 15.142 1.00 86.62 88 GLY A N 1
ATOM 717 C CA . GLY A 1 88 ? -6.035 3.050 15.451 1.00 86.62 88 GLY A CA 1
ATOM 718 C C . GLY A 1 88 ? -7.007 4.191 15.150 1.00 86.62 88 GLY A C 1
ATOM 719 O O . GLY A 1 88 ? -7.232 5.048 15.999 1.00 86.62 88 GLY A O 1
ATOM 720 N N . LEU A 1 89 ? -7.653 4.160 13.980 1.00 88.06 89 LEU A N 1
ATOM 721 C CA . LEU A 1 89 ? -8.660 5.156 13.609 1.00 88.06 89 LEU A CA 1
ATOM 722 C C . LEU A 1 89 ? -9.856 5.156 14.575 1.00 88.06 89 LEU A C 1
ATOM 724 O O . LEU A 1 89 ? -10.301 6.221 14.996 1.00 88.06 89 LEU A O 1
ATOM 728 N N . ALA A 1 90 ? -10.353 3.978 14.961 1.00 91.25 90 ALA A N 1
ATOM 729 C CA . ALA A 1 90 ? -11.458 3.853 15.907 1.00 91.25 90 ALA A CA 1
ATOM 730 C C . ALA A 1 90 ? -11.102 4.411 17.295 1.00 91.25 90 ALA A 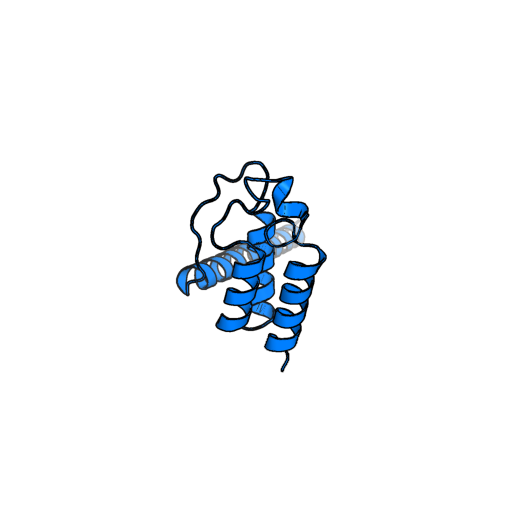C 1
ATOM 732 O O . ALA A 1 90 ? -11.900 5.140 17.877 1.00 91.25 90 ALA A O 1
ATOM 733 N N . LEU A 1 91 ? -9.898 4.127 17.803 1.00 92.62 91 LEU A N 1
ATOM 734 C CA . LEU A 1 91 ? -9.430 4.649 19.092 1.00 92.62 91 LEU A CA 1
ATOM 735 C C . LEU A 1 91 ? -9.299 6.176 19.085 1.00 92.62 91 LEU A C 1
ATOM 737 O O . LEU A 1 91 ? -9.714 6.824 20.042 1.00 92.62 91 LEU A O 1
ATOM 741 N N . ILE A 1 92 ? -8.780 6.756 17.999 1.00 92.88 92 ILE A N 1
ATOM 742 C CA . ILE A 1 92 ? -8.681 8.215 17.845 1.00 92.88 92 ILE A CA 1
ATOM 743 C C . ILE A 1 92 ? -10.076 8.853 17.852 1.00 92.88 92 ILE A C 1
ATOM 745 O O . ILE A 1 92 ? -10.296 9.840 18.550 1.00 92.88 92 ILE A O 1
ATOM 749 N N . LEU A 1 93 ? -11.034 8.280 17.117 1.00 94.12 93 LEU A N 1
ATOM 750 C CA . LEU A 1 93 ? -12.409 8.785 17.075 1.00 94.12 93 LEU A CA 1
ATOM 751 C C . LEU A 1 93 ? -13.107 8.679 18.435 1.00 94.12 93 LEU A C 1
ATOM 753 O O . LEU A 1 93 ? -13.772 9.626 18.846 1.00 94.12 93 LEU A O 1
ATOM 757 N N . LEU A 1 94 ? -12.926 7.562 19.146 1.00 95.19 94 LEU A N 1
ATOM 758 C CA . LEU A 1 94 ? -13.448 7.388 20.503 1.00 95.19 94 LEU A CA 1
ATOM 759 C C . LEU A 1 94 ? -12.861 8.428 21.459 1.00 95.19 94 LEU A C 1
ATOM 761 O O . LEU A 1 94 ? -13.607 9.043 22.214 1.00 95.19 94 LEU A O 1
ATOM 765 N N . TYR A 1 95 ? -11.555 8.683 21.386 1.00 96.00 95 TYR A N 1
ATOM 766 C CA . TYR A 1 95 ? -10.908 9.701 22.208 1.00 96.00 95 TYR A CA 1
ATOM 767 C C . TYR A 1 95 ? -11.451 11.109 21.919 1.00 96.00 95 TYR A C 1
ATOM 769 O O . TYR A 1 95 ? -11.847 11.818 22.843 1.00 96.00 95 TYR A O 1
ATOM 777 N N . ILE A 1 96 ? -11.565 11.500 20.647 1.00 96.56 96 ILE A N 1
ATOM 778 C CA . ILE A 1 96 ? -12.142 12.799 20.259 1.00 96.56 96 ILE A CA 1
ATOM 779 C C . ILE A 1 96 ? -13.587 12.921 20.753 1.00 96.56 96 ILE A C 1
ATOM 781 O O . ILE A 1 96 ? -13.960 13.955 21.306 1.00 96.56 96 ILE A O 1
ATOM 785 N N . LEU A 1 97 ? -14.385 11.858 20.613 1.00 96.31 97 LEU A N 1
ATOM 786 C CA . LEU A 1 97 ? -15.756 11.833 21.110 1.00 96.31 97 LEU A CA 1
ATOM 787 C C . LEU A 1 97 ? -15.788 12.034 22.631 1.00 96.31 97 LEU A C 1
ATOM 789 O O . LEU A 1 97 ? -16.520 12.896 23.110 1.00 96.31 97 LEU A O 1
ATOM 793 N N . THR A 1 98 ? -14.943 11.321 23.381 1.00 96.12 98 THR A N 1
ATOM 794 C CA . THR A 1 98 ? -14.861 11.471 24.844 1.00 96.12 98 THR A CA 1
ATOM 795 C C . THR A 1 98 ? -14.449 12.879 25.268 1.00 96.12 98 THR A C 1
ATOM 797 O O . THR A 1 98 ? -15.066 13.437 26.171 1.00 96.12 98 THR A O 1
ATOM 800 N N . LEU A 1 99 ? -13.477 13.496 24.586 1.00 97.25 99 LEU A N 1
ATOM 801 C CA . LEU A 1 99 ? -13.067 14.875 24.856 1.00 97.25 99 LEU A CA 1
ATOM 802 C C . LEU A 1 99 ? -14.177 15.876 24.538 1.00 97.25 99 LEU A C 1
ATOM 804 O O . LEU A 1 99 ? -14.412 16.789 25.323 1.00 97.25 99 LEU A O 1
ATOM 808 N N . SER A 1 100 ? -14.875 15.703 23.413 1.00 96.38 100 SER A N 1
ATOM 809 C CA . SER A 1 100 ? -15.972 16.596 23.030 1.00 96.38 100 SER A CA 1
ATOM 810 C C . SER A 1 100 ? -17.124 16.555 24.038 1.00 96.38 100 SER A C 1
ATOM 812 O O . SER A 1 100 ? -17.614 17.604 24.444 1.00 96.38 100 SER A O 1
ATOM 814 N N . VAL A 1 101 ? -17.495 15.364 24.521 1.00 96.75 101 VAL A N 1
ATOM 815 C CA . VAL A 1 101 ? -18.515 15.193 25.567 1.00 96.75 101 VAL A CA 1
ATOM 816 C C . VAL A 1 101 ? -18.058 15.817 26.884 1.00 96.75 101 VAL A C 1
ATOM 818 O O . VAL A 1 101 ? -18.827 16.541 27.506 1.00 96.75 101 VAL A O 1
ATOM 821 N N . LEU A 1 102 ? -16.806 15.594 27.294 1.00 96.06 102 LEU A N 1
ATOM 822 C CA . LEU A 1 102 ? -16.262 16.173 28.522 1.00 96.06 102 LEU A CA 1
ATOM 823 C C . LEU A 1 102 ? -16.273 17.711 28.483 1.00 96.06 102 LEU A C 1
ATOM 825 O O . LEU A 1 102 ? -16.699 18.348 29.442 1.00 96.06 102 LEU A O 1
ATOM 829 N N . LEU A 1 103 ? -15.859 18.306 27.360 1.00 95.94 103 LEU A N 1
ATOM 830 C CA . LEU A 1 103 ? -15.899 19.756 27.152 1.00 95.94 103 LEU A CA 1
ATOM 831 C C . LEU A 1 103 ? -17.327 20.307 27.203 1.00 95.94 103 LEU A C 1
ATOM 833 O O . LEU A 1 103 ? -17.548 21.343 27.822 1.00 95.94 103 LEU A O 1
ATOM 837 N N . LEU A 1 104 ? -18.298 19.610 26.603 1.00 95.69 104 LEU A N 1
ATOM 838 C CA . LEU A 1 104 ? -19.711 19.992 26.675 1.00 95.69 104 LEU A CA 1
ATOM 839 C C . LEU A 1 104 ? -20.256 19.922 28.107 1.00 95.69 104 LEU A C 1
ATOM 841 O O . LEU A 1 104 ? -21.038 20.784 28.497 1.00 95.69 104 LEU A O 1
ATOM 845 N N . VAL A 1 105 ? -19.842 18.931 28.901 1.00 95.81 105 VAL A N 1
ATOM 846 C CA . VAL A 1 105 ? -20.225 18.829 30.318 1.00 95.81 105 VAL A CA 1
ATOM 847 C C . VAL A 1 105 ? -19.660 20.003 31.112 1.00 95.81 105 VAL A C 1
ATOM 849 O O . VAL A 1 105 ? -20.414 20.664 31.818 1.00 95.81 105 VAL A O 1
ATOM 852 N N . PHE A 1 106 ? -18.371 20.319 30.957 1.00 95.88 106 PHE A N 1
ATOM 853 C CA . PHE A 1 106 ? -17.781 21.484 31.619 1.00 95.88 106 PHE A CA 1
ATOM 854 C C . PHE A 1 106 ? -18.447 22.792 31.181 1.00 95.88 106 PHE A C 1
ATOM 856 O O . PHE A 1 106 ? -18.756 23.615 32.031 1.00 95.88 106 PHE A O 1
ATOM 863 N N . ALA A 1 107 ? -18.750 22.961 29.892 1.00 94.50 107 ALA A N 1
ATOM 864 C CA . ALA A 1 107 ? -19.427 24.155 29.384 1.00 94.50 107 ALA A CA 1
ATOM 865 C C . ALA A 1 107 ? -20.865 24.342 29.909 1.00 94.50 107 ALA A C 1
ATOM 867 O O . ALA A 1 107 ? -21.372 25.451 29.839 1.00 94.50 107 ALA A O 1
ATOM 868 N N . ASN A 1 108 ? -21.525 23.290 30.412 1.00 92.88 108 ASN A N 1
ATOM 869 C CA . ASN A 1 108 ? -22.844 23.385 31.058 1.00 92.88 108 ASN A CA 1
ATOM 870 C C . ASN A 1 108 ? -22.765 23.507 32.593 1.00 92.88 108 ASN A C 1
ATOM 872 O O . ASN A 1 108 ? -23.795 23.677 33.241 1.00 92.88 108 ASN A O 1
ATOM 876 N N . LEU A 1 109 ? -21.573 23.361 33.182 1.00 88.25 109 LEU A N 1
ATOM 877 C CA . LEU A 1 109 ? -21.339 23.473 34.628 1.00 88.25 109 LEU A CA 1
ATOM 878 C C . LEU A 1 109 ? -20.840 24.866 35.055 1.00 88.25 109 LEU A C 1
ATOM 880 O O . LEU A 1 109 ? -20.847 25.150 36.253 1.00 88.25 109 LEU A O 1
ATOM 884 N N . TYR A 1 110 ? -20.411 25.703 34.105 1.00 79.25 110 TYR A N 1
ATOM 885 C CA . TYR A 1 110 ? -20.014 27.105 34.293 1.00 79.25 110 TYR A CA 1
ATOM 886 C C . TYR A 1 110 ? -21.051 28.040 33.673 1.00 79.25 110 TYR A C 1
ATOM 888 O O . TYR A 1 110 ? -21.277 29.118 34.264 1.00 79.25 110 TYR A O 1
#

Secondary structure (DSSP, 8-state):
-HHHHHHHHHHHHHHHT-TTTSGGGGT-TT-S--EES-HHHHHHHHHHHH-HHHHHHHHHHHHHHSSTT---EE----HHHHHHHHHHHHHHHHHHHHHHHHHHHHHHH-

Sequence (110 aa):
MVKKLFVGVIKIYQRIISPDHSFFSRFFPNGYCRFVPSCSQYAIDAIDKYGALKGSVLGFYRINRCNPWSRGGFDKIDNATSKHFFYGLALILLYILTLSVLLLVFANLY

Radius of gyration: 18.72 Å; chains: 1; bounding box: 41×36×54 Å

Foldseek 3Di:
DQLCVQLVVLVVCLDPPQCVRYPNVVVPVCGLFLAPPRLSVQLNQLCVVPNNPLSNVLSVVSVVLSDDPRNYYYDHDDPVSSVVVVVVVVVVVVVVVVVVVVVVVVVVVD